Protein AF-A0A849FRW2-F1 (afdb_monomer)

Mean predicted aligned error: 5.29 Å

Radius of gyration: 17.5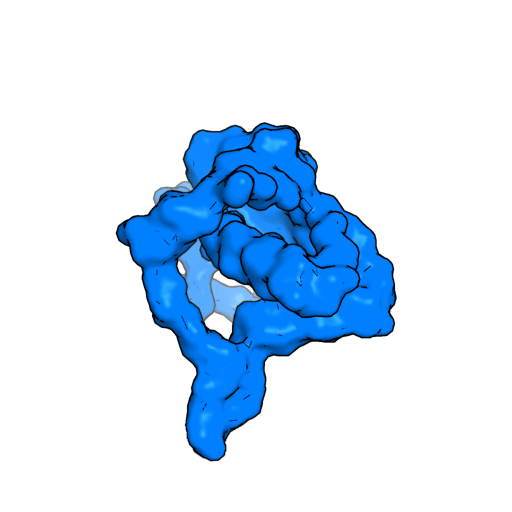8 Å; Cα contacts (8 Å, |Δi|>4): 150; chains: 1; bounding box: 44×30×48 Å

Foldseek 3Di:
DKFWAAEPAAAPVRDHGIDIDDPVCCCVPPNDDQQDDPPDGGDPLNVCLVVCQVVVPQEAEEANVCVVVLVSSRVVCVVVVGDHHHYYHDYAQADPVRHGQDPVPPNQDPVNCVVVPHDPVNVCVVRVD

pLDDT: mean 91.1, std 10.56, range [50.16, 98.75]

Solvent-accessible surface area (backbone atoms only — not comparable to full-atom values): 7718 Å² total; per-residue (Å²): 116,76,48,74,46,44,32,75,40,31,37,85,87,64,52,53,44,78,45,76,52,39,61,65,56,44,55,77,74,69,50,88,76,76,52,62,47,99,90,52,68,65,24,70,66,50,46,54,51,52,51,37,55,76,70,64,54,58,68,49,78,46,52,26,89,48,45,72,56,44,58,57,37,50,52,50,23,61,76,70,74,44,78,78,46,40,34,28,27,40,84,73,64,51,49,100,86,66,48,70,65,39,85,86,63,83,44,71,50,7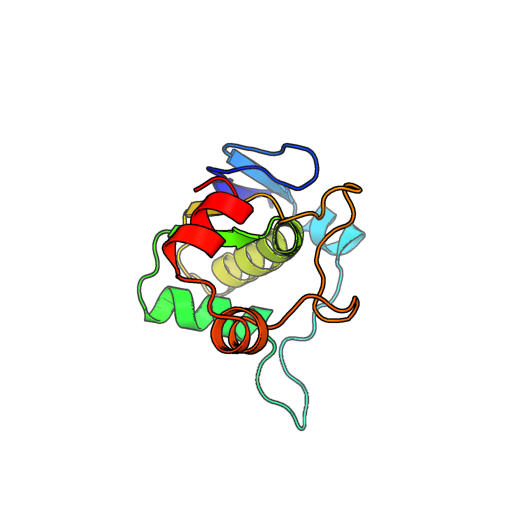5,67,50,44,48,74,74,67,53,49,75,67,52,54,31,50,75,76,74,93

Sequence (129 aa):
DTLVFEETGAGPDGQTGTIRFTLREMLETIGDIVLCRRDMGTSYHLSVVLDDAAQGITHVIRGQDLFEATRIHVVLQRLLGLPTPVYHHHRLIRDDAGKRLAKRDDARAIAKYRAEGCTPQDIRKMVGL

Secondary structure (DSSP, 8-state):
-EEEEEESS--TT---EEEEEEHHHHHHHT-PPP-EETTEEE-HHHHHHHHHHHTT--EEEEEGGGHHHHHHHHHHHHHHTPPPPEEEEEPPPB-TTS-B--TTTT---HHHHHHTT--HHHHHHHHT-

Nearest PDB structures (foldseek):
  6b1p-assembly1_A  TM=9.091E-01  e=9.573E-08  Helicobacter pylori G27
  8i9i-assembly1_B  TM=8.463E-01  e=3.027E-08  Escherichia coli
  4g6z-assembly1_A  TM=8.517E-01  e=1.884E-07  Burkholderia thailandensis E264
  1g59-assembly1_A  TM=8.875E-01  e=2.158E-07  Thermus thermophilus
  8vc5-assembly1_B  TM=8.535E-01  e=7.300E-06  Pseudomonas aeruginosa PAO1

Structure (mmCIF, N/CA/C/O backbone):
data_AF-A0A849FRW2-F1
#
_entry.id   AF-A0A849FRW2-F1
#
loop_
_atom_site.group_PDB
_atom_site.id
_atom_site.type_symbol
_atom_site.label_atom_id
_atom_site.label_alt_id
_atom_site.label_comp_id
_atom_site.label_asym_id
_atom_site.label_entity_id
_atom_site.label_seq_id
_atom_site.pdbx_PDB_ins_code
_atom_site.Cartn_x
_atom_site.Cartn_y
_atom_site.Cartn_z
_atom_site.occupancy
_atom_site.B_iso_or_equiv
_atom_site.auth_seq_id
_atom_site.auth_comp_id
_atom_site.auth_asym_id
_atom_site.auth_atom_id
_atom_site.pdbx_PDB_model_num
ATOM 1 N N . ASP A 1 1 ? -9.574 5.037 21.171 1.00 80.81 1 ASP A N 1
ATOM 2 C CA . ASP A 1 1 ? -9.584 5.467 19.753 1.00 80.81 1 ASP A CA 1
ATOM 3 C C . ASP A 1 1 ? -8.228 5.367 19.059 1.00 80.81 1 ASP A C 1
ATOM 5 O O . ASP A 1 1 ? -7.891 6.213 18.233 1.00 80.81 1 ASP A O 1
ATOM 9 N N . THR A 1 2 ? -7.453 4.321 19.355 1.00 94.75 2 THR A N 1
ATOM 10 C CA . THR A 1 2 ? -6.147 4.080 18.727 1.00 94.75 2 THR A CA 1
ATOM 11 C C . THR A 1 2 ? -6.278 2.922 17.753 1.00 94.75 2 THR A C 1
ATOM 13 O O . THR A 1 2 ? -6.862 1.891 18.091 1.00 94.75 2 THR A O 1
ATOM 16 N N . LEU A 1 3 ? -5.736 3.101 16.556 1.00 97.38 3 LEU A N 1
ATOM 17 C CA . LEU A 1 3 ? -5.641 2.095 15.510 1.00 97.38 3 LEU A CA 1
ATOM 18 C C . LEU A 1 3 ? -4.183 1.720 15.291 1.00 97.38 3 LEU A C 1
ATOM 20 O O . LEU A 1 3 ? -3.267 2.487 15.605 1.00 97.38 3 LEU A O 1
ATOM 24 N N . VAL A 1 4 ? -3.982 0.496 14.808 1.00 97.88 4 VAL A N 1
ATOM 25 C CA . VAL A 1 4 ? -2.663 -0.119 14.717 1.00 97.88 4 VAL A CA 1
ATOM 26 C C . VAL A 1 4 ? -2.566 -0.963 13.454 1.00 97.88 4 VAL A C 1
ATOM 28 O O . VAL A 1 4 ? -3.555 -1.573 13.050 1.00 97.88 4 VAL A O 1
ATOM 31 N N . PHE A 1 5 ? -1.384 -1.015 12.853 1.00 98.31 5 PHE A N 1
ATOM 32 C CA . PHE A 1 5 ? -1.035 -2.020 11.849 1.00 98.31 5 PHE A CA 1
ATOM 33 C C . PHE A 1 5 ? 0.448 -2.379 11.962 1.00 98.31 5 PHE A C 1
ATOM 35 O O . PHE A 1 5 ? 1.233 -1.611 12.518 1.00 98.31 5 PHE A O 1
ATOM 42 N N . GLU A 1 6 ? 0.820 -3.543 11.437 1.00 98.62 6 GLU A N 1
ATOM 43 C CA . GLU A 1 6 ? 2.209 -4.006 11.411 1.00 98.62 6 GLU A CA 1
ATOM 44 C C . GLU A 1 6 ? 2.873 -3.645 10.079 1.00 98.62 6 GLU A C 1
ATOM 46 O O . GLU A 1 6 ? 2.342 -3.960 9.012 1.00 98.62 6 GLU A O 1
ATOM 51 N N . GLU A 1 7 ? 4.036 -2.998 10.154 1.00 98.50 7 GLU A N 1
ATOM 52 C CA . GLU A 1 7 ? 4.891 -2.620 9.031 1.00 98.50 7 GLU A CA 1
ATOM 53 C C . GLU A 1 7 ? 6.186 -3.441 9.051 1.00 98.50 7 GLU A C 1
ATOM 55 O O . GLU A 1 7 ? 7.000 -3.316 9.962 1.00 98.50 7 GLU A O 1
ATOM 60 N N . THR A 1 8 ? 6.409 -4.259 8.026 1.00 98.56 8 THR A N 1
ATOM 61 C CA . THR A 1 8 ? 7.617 -5.103 7.911 1.00 98.56 8 THR A CA 1
ATOM 62 C C . THR A 1 8 ? 8.689 -4.530 6.985 1.00 98.56 8 THR A C 1
ATOM 64 O O . THR A 1 8 ? 9.812 -5.029 6.957 1.00 98.56 8 THR A O 1
ATOM 67 N N . GLY A 1 9 ? 8.346 -3.520 6.190 1.00 97.62 9 GLY A N 1
ATOM 68 C CA . GLY A 1 9 ? 9.269 -2.715 5.404 1.00 97.62 9 GLY A CA 1
ATOM 69 C C . GLY A 1 9 ? 9.589 -1.421 6.145 1.00 97.62 9 GLY A C 1
ATOM 70 O O . GLY A 1 9 ? 9.938 -1.433 7.329 1.00 97.62 9 GLY A O 1
ATOM 71 N N . ALA A 1 10 ? 9.480 -0.296 5.441 1.00 96.75 10 ALA A N 1
ATOM 72 C CA . ALA A 1 10 ? 9.655 1.022 6.033 1.00 96.75 10 ALA A CA 1
ATOM 73 C C . ALA A 1 10 ? 8.718 2.042 5.384 1.00 96.75 10 ALA A C 1
ATOM 75 O O . ALA A 1 10 ? 8.582 2.049 4.163 1.00 96.75 10 ALA A O 1
ATOM 76 N N . GLY A 1 11 ? 8.137 2.944 6.172 1.00 95.44 11 GLY A N 1
ATOM 77 C CA . GLY A 1 11 ? 7.458 4.146 5.693 1.00 95.44 11 GLY A CA 1
ATOM 78 C C . GLY A 1 11 ? 8.424 5.194 5.114 1.00 95.44 11 GLY A C 1
ATOM 79 O O . GLY A 1 11 ? 9.644 4.993 5.125 1.00 95.44 11 GLY A O 1
ATOM 80 N N . PRO A 1 12 ? 7.901 6.316 4.588 1.00 92.56 12 PRO A N 1
ATOM 81 C CA . PRO A 1 12 ? 8.700 7.355 3.934 1.00 92.56 12 PRO A CA 1
ATOM 82 C C . PRO A 1 12 ? 9.741 8.008 4.856 1.00 92.56 12 PRO A C 1
ATOM 84 O O . PRO A 1 12 ? 10.799 8.402 4.370 1.00 92.56 12 PRO A O 1
ATOM 87 N N . ASP A 1 13 ? 9.481 8.050 6.165 1.00 93.94 13 ASP A N 1
ATOM 88 C CA . ASP A 1 13 ? 10.382 8.607 7.182 1.00 93.94 13 ASP A CA 1
ATOM 89 C C . ASP A 1 13 ? 11.080 7.505 8.001 1.00 93.94 13 ASP A C 1
ATOM 91 O O . ASP A 1 13 ? 11.595 7.750 9.090 1.00 93.94 13 ASP A O 1
ATOM 95 N N . GLY A 1 14 ? 11.084 6.264 7.496 1.00 95.44 14 GLY A N 1
ATOM 96 C CA . GLY A 1 14 ? 11.711 5.118 8.158 1.00 95.44 14 GLY A CA 1
ATOM 97 C C . GLY A 1 14 ? 10.840 4.426 9.211 1.00 95.44 14 GLY A C 1
ATOM 98 O O . GLY A 1 14 ? 11.357 3.632 9.994 1.00 95.44 14 GLY A O 1
ATOM 99 N N . GLN A 1 15 ? 9.531 4.698 9.248 1.00 97.00 15 GLN A N 1
ATOM 100 C CA . GLN A 1 15 ? 8.607 4.043 10.180 1.00 97.00 15 GLN A CA 1
ATOM 101 C C . GLN A 1 15 ? 8.559 2.523 9.940 1.00 97.00 15 GLN A C 1
ATOM 103 O O . GLN A 1 15 ? 8.341 2.098 8.811 1.00 97.00 15 GLN A O 1
ATOM 108 N N . THR A 1 16 ? 8.714 1.698 10.976 1.00 97.94 16 THR A N 1
ATOM 109 C CA . THR A 1 16 ? 8.678 0.226 10.873 1.00 97.94 16 THR A CA 1
ATOM 110 C C . THR A 1 16 ? 8.127 -0.403 12.159 1.00 97.94 16 THR A C 1
ATOM 112 O O . THR A 1 16 ? 8.029 0.275 13.185 1.00 97.94 16 THR A O 1
ATOM 115 N N . GLY A 1 17 ? 7.762 -1.685 12.117 1.00 98.31 17 GLY A N 1
ATOM 116 C CA . GLY A 1 17 ? 7.135 -2.414 13.219 1.00 98.31 17 GLY A CA 1
ATOM 117 C C . GLY A 1 17 ? 5.681 -1.998 13.442 1.00 98.31 17 GLY A C 1
ATOM 118 O O . GLY A 1 17 ? 4.956 -1.685 12.497 1.00 98.31 17 GLY A O 1
ATOM 119 N N . THR A 1 18 ? 5.238 -1.977 14.698 1.00 98.38 18 THR A N 1
ATOM 120 C CA . THR A 1 18 ? 3.861 -1.591 15.010 1.00 98.38 18 THR A CA 1
ATOM 121 C C . THR A 1 18 ? 3.653 -0.087 14.851 1.00 98.38 18 THR A C 1
ATOM 123 O O . THR A 1 18 ? 4.086 0.716 15.683 1.00 98.38 18 THR A O 1
ATOM 126 N N . ILE A 1 19 ? 2.896 0.299 13.830 1.00 98.12 19 ILE A N 1
ATOM 127 C CA . ILE A 1 19 ? 2.492 1.683 13.600 1.00 98.12 19 ILE A CA 1
ATOM 128 C C . ILE A 1 19 ? 1.218 1.963 14.388 1.00 98.12 19 ILE A C 1
ATOM 130 O O . ILE A 1 19 ? 0.264 1.186 14.343 1.00 98.12 19 ILE A O 1
ATOM 134 N N . ARG A 1 20 ? 1.189 3.080 15.121 1.00 97.94 20 ARG A N 1
ATOM 135 C CA . ARG A 1 20 ? 0.035 3.517 15.918 1.00 97.94 20 ARG A CA 1
ATOM 136 C C . ARG A 1 20 ? -0.399 4.905 15.489 1.00 97.94 20 ARG A C 1
ATOM 138 O O . ARG A 1 20 ? 0.447 5.755 15.239 1.00 97.94 20 ARG A O 1
ATOM 145 N N . PHE A 1 21 ? -1.705 5.114 15.427 1.00 97.00 21 PHE A N 1
ATOM 146 C CA . PHE A 1 21 ? -2.300 6.416 15.148 1.00 97.00 21 PHE A CA 1
ATOM 147 C C . PHE A 1 21 ? -3.699 6.499 15.764 1.00 97.00 21 PHE A C 1
ATOM 149 O O . PHE A 1 21 ? -4.277 5.486 16.170 1.00 97.00 21 PHE A O 1
ATOM 156 N N . THR A 1 22 ? -4.249 7.703 15.866 1.00 97.00 22 THR A N 1
ATOM 157 C CA . THR A 1 22 ? -5.574 7.938 16.455 1.00 97.00 22 THR A CA 1
ATOM 158 C C . THR A 1 22 ? -6.593 8.401 15.422 1.00 97.00 22 THR A C 1
ATOM 160 O O . THR A 1 22 ? -6.250 8.961 14.383 1.00 97.00 22 THR A O 1
ATOM 163 N N . LEU A 1 23 ? -7.882 8.213 15.720 1.00 93.56 23 LEU A N 1
ATOM 164 C CA . LEU A 1 23 ? -8.952 8.771 14.882 1.00 93.56 23 LEU A CA 1
ATOM 165 C C . LEU A 1 23 ? -8.897 10.304 14.816 1.00 93.56 23 LEU A C 1
ATOM 167 O O . LEU A 1 23 ? -9.225 10.885 13.787 1.00 93.56 23 LEU A O 1
ATOM 171 N N . ARG A 1 24 ? -8.444 10.961 15.890 1.00 94.94 24 ARG A N 1
ATOM 172 C CA . ARG A 1 24 ? -8.271 12.415 15.913 1.00 94.94 24 ARG A CA 1
ATOM 173 C C . ARG A 1 24 ? -7.206 12.871 14.916 1.00 94.94 24 ARG A C 1
ATOM 175 O O . ARG A 1 24 ? -7.468 13.778 14.135 1.00 94.94 24 ARG A O 1
ATOM 182 N N . GLU A 1 25 ? -6.055 12.204 14.895 1.00 94.81 25 GLU A N 1
ATOM 183 C CA . GLU A 1 25 ? -5.000 12.477 13.910 1.00 94.81 25 GLU A CA 1
ATOM 184 C C . GLU A 1 25 ? -5.513 12.300 12.476 1.00 94.81 25 GLU A C 1
ATOM 186 O O . GLU A 1 25 ? -5.193 13.110 11.611 1.00 94.81 25 GLU A O 1
ATOM 191 N N . MET A 1 26 ? -6.355 11.292 12.215 1.00 94.38 26 MET A N 1
ATOM 192 C CA . MET A 1 26 ? -6.958 11.089 10.889 1.00 94.38 26 MET A CA 1
ATOM 193 C C . MET A 1 26 ? -7.834 12.266 10.457 1.00 94.38 26 MET A C 1
ATOM 195 O O . MET A 1 26 ? -7.751 12.705 9.311 1.00 94.38 26 MET A O 1
ATOM 199 N N . LEU A 1 27 ? -8.653 12.794 11.368 1.00 93.31 27 LEU A N 1
ATOM 200 C CA . LEU A 1 27 ? -9.507 13.950 11.092 1.00 93.31 27 LEU A CA 1
ATOM 201 C C . LEU A 1 27 ? -8.687 15.221 10.838 1.00 93.31 27 LEU A C 1
ATOM 203 O O . LEU A 1 27 ? -9.041 16.004 9.963 1.00 93.31 27 LEU A O 1
ATOM 207 N N . GLU A 1 28 ? -7.592 15.414 11.576 1.00 94.25 28 GLU A N 1
ATOM 208 C CA . GLU A 1 28 ? -6.739 16.605 11.471 1.00 94.25 28 GLU A CA 1
ATOM 209 C C . GLU A 1 28 ? -5.801 16.572 10.247 1.00 94.25 28 GLU A C 1
ATOM 211 O O . GLU A 1 28 ? -5.467 17.626 9.711 1.00 94.25 28 GLU A O 1
ATOM 216 N N . THR A 1 29 ? -5.376 15.386 9.791 1.00 91.38 29 THR A N 1
ATOM 217 C CA . THR A 1 29 ? -4.351 15.247 8.733 1.00 91.38 29 THR A CA 1
ATOM 218 C C . THR A 1 29 ? -4.891 14.820 7.369 1.00 91.38 29 THR A C 1
ATOM 220 O O . THR A 1 29 ? -4.325 15.211 6.349 1.00 91.38 29 THR A O 1
ATOM 223 N N . ILE A 1 30 ? -5.965 14.024 7.329 1.00 91.44 30 ILE A N 1
ATOM 224 C CA . ILE A 1 30 ? -6.525 13.455 6.092 1.00 91.44 30 ILE A CA 1
ATOM 225 C C . ILE A 1 30 ? -7.929 14.000 5.826 1.00 91.44 30 ILE A C 1
ATOM 227 O O . ILE A 1 30 ? -8.226 14.392 4.698 1.00 91.44 30 ILE A O 1
ATOM 231 N N . GLY A 1 31 ? -8.780 14.048 6.854 1.00 91.75 31 GLY A N 1
ATOM 232 C CA . GLY A 1 31 ? -10.162 14.507 6.730 1.00 91.75 31 GLY A CA 1
ATOM 233 C C . GLY A 1 31 ? -11.045 13.565 5.904 1.00 91.75 31 GLY A C 1
ATOM 234 O O . GLY A 1 31 ? -10.870 12.343 5.915 1.00 91.75 31 GLY A O 1
ATOM 235 N N . ASP A 1 32 ? -12.021 14.142 5.201 1.00 92.62 32 ASP A N 1
ATOM 236 C CA . ASP A 1 32 ? -13.049 13.385 4.487 1.00 92.62 32 ASP A CA 1
ATOM 237 C C . ASP A 1 32 ? -12.533 12.805 3.167 1.00 92.62 32 ASP A C 1
ATOM 239 O O . ASP A 1 32 ? -12.170 13.513 2.224 1.00 92.62 32 ASP A O 1
ATOM 243 N N . ILE A 1 33 ? -12.574 11.478 3.073 1.00 92.38 33 ILE A N 1
ATOM 244 C CA . ILE A 1 33 ? -12.217 10.746 1.860 1.00 92.38 33 ILE A CA 1
ATOM 245 C C . ILE A 1 33 ? -13.451 10.466 1.002 1.00 92.38 33 ILE A C 1
ATOM 247 O O . ILE A 1 33 ? -14.539 10.160 1.490 1.00 92.38 33 ILE A O 1
ATOM 251 N N . VAL A 1 34 ? -13.268 10.475 -0.316 1.00 92.69 34 VAL A N 1
ATOM 252 C CA . VAL A 1 34 ? -14.316 10.042 -1.244 1.00 92.69 34 VAL A CA 1
ATOM 253 C C . VAL A 1 34 ? -14.340 8.513 -1.302 1.00 92.69 34 VAL A C 1
ATOM 255 O O . VAL A 1 34 ? -13.348 7.890 -1.681 1.00 92.69 34 VAL A O 1
ATOM 258 N N . LEU A 1 35 ? -15.482 7.903 -0.974 1.00 93.88 35 LEU A N 1
ATOM 259 C CA . LEU A 1 35 ? -15.693 6.450 -1.082 1.00 93.88 35 LEU A CA 1
ATOM 260 C C . LEU A 1 35 ? -16.349 6.029 -2.400 1.00 93.88 35 LEU A C 1
ATOM 262 O O . LEU A 1 35 ? -16.063 4.955 -2.918 1.00 93.88 35 LEU A O 1
ATOM 266 N N . CYS A 1 36 ? -17.213 6.873 -2.956 1.00 93.06 36 CYS A N 1
ATOM 267 C CA . CYS A 1 36 ? -17.910 6.646 -4.218 1.00 93.06 36 CYS A CA 1
ATOM 268 C C . CYS A 1 36 ? -18.302 8.002 -4.823 1.00 93.06 36 CYS A C 1
ATOM 270 O O . CYS A 1 36 ? -18.476 8.981 -4.091 1.00 93.06 36 CYS A O 1
ATOM 272 N N . ARG A 1 37 ? -18.435 8.079 -6.149 1.00 89.62 37 ARG A N 1
ATOM 273 C CA . ARG A 1 37 ? -18.981 9.253 -6.847 1.00 89.62 37 ARG A CA 1
ATOM 274 C C . ARG A 1 37 ? -20.200 8.829 -7.655 1.00 89.62 37 ARG A C 1
ATOM 276 O O . ARG A 1 37 ? -20.255 7.707 -8.127 1.00 89.62 37 ARG A O 1
ATOM 283 N N . ARG A 1 38 ? -21.147 9.750 -7.847 1.00 84.44 38 ARG A N 1
ATOM 284 C CA . ARG A 1 38 ? -22.440 9.491 -8.507 1.00 84.44 38 ARG A CA 1
ATOM 285 C C . ARG A 1 38 ? -22.319 8.781 -9.867 1.00 84.44 38 ARG A C 1
ATOM 287 O O . ARG A 1 38 ? -23.139 7.921 -10.149 1.00 84.44 38 ARG A O 1
ATOM 294 N N . ASP A 1 39 ? -21.279 9.098 -10.640 1.00 84.50 39 ASP A N 1
ATOM 295 C CA . ASP A 1 39 ? -21.069 8.583 -12.004 1.00 84.50 39 ASP A CA 1
ATOM 296 C C . ASP A 1 39 ? -19.747 7.806 -12.161 1.00 84.50 39 ASP A C 1
ATOM 298 O O . ASP A 1 39 ? -19.250 7.610 -13.269 1.00 84.50 39 ASP A O 1
ATOM 302 N N . MET A 1 40 ? -19.127 7.390 -11.053 1.00 74.44 40 MET A N 1
ATOM 303 C CA . MET A 1 40 ? -17.927 6.548 -11.072 1.00 74.44 40 MET A CA 1
ATOM 304 C C . MET A 1 40 ? -18.111 5.354 -10.140 1.00 74.44 40 MET A C 1
ATOM 306 O O . MET A 1 40 ? -18.953 5.366 -9.248 1.00 74.44 40 MET A O 1
ATOM 310 N N . GLY A 1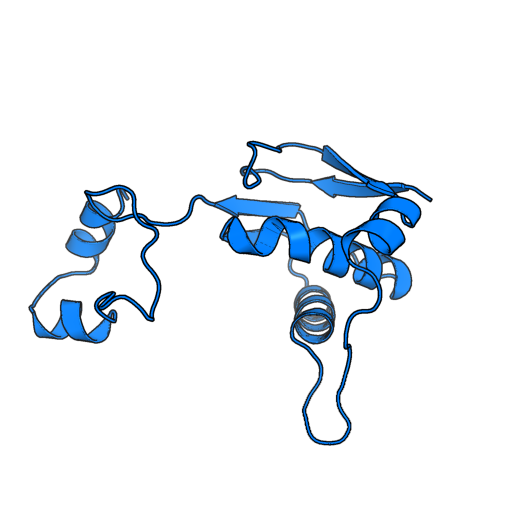 41 ? -17.286 4.326 -10.330 1.00 83.69 41 GLY A N 1
ATOM 311 C CA . GLY A 1 41 ? -17.194 3.224 -9.378 1.00 83.69 41 GLY A CA 1
ATOM 312 C C . GLY A 1 41 ? -16.719 3.667 -7.988 1.00 83.69 41 GLY A C 1
ATOM 313 O O . GLY A 1 41 ? -16.447 4.844 -7.716 1.00 83.69 41 GLY A O 1
ATOM 314 N N . THR A 1 42 ? -16.592 2.686 -7.101 1.00 91.38 42 THR A N 1
ATOM 315 C CA . THR A 1 42 ? -16.002 2.853 -5.772 1.00 91.38 42 THR A CA 1
ATOM 316 C C . THR A 1 42 ? -14.591 3.429 -5.861 1.00 91.38 42 THR A C 1
ATOM 318 O O . THR A 1 42 ? -13.852 3.208 -6.824 1.00 91.38 42 THR A O 1
ATOM 321 N N . SER A 1 43 ? -14.193 4.197 -4.848 1.00 93.81 43 SER A N 1
ATOM 322 C CA . SER A 1 43 ? -12.833 4.711 -4.777 1.00 93.81 43 SER A CA 1
ATOM 323 C C . SER A 1 43 ? -11.841 3.568 -4.613 1.00 93.81 43 SER A C 1
ATOM 325 O O . SER A 1 43 ? -12.178 2.482 -4.130 1.00 93.81 43 SER A O 1
ATOM 327 N N . TYR A 1 44 ? -10.588 3.833 -4.976 1.00 93.88 44 TYR A N 1
ATOM 328 C CA . TYR A 1 44 ? -9.493 2.904 -4.725 1.00 93.88 44 TYR A CA 1
ATOM 329 C C . TYR A 1 44 ? -9.474 2.448 -3.258 1.00 93.88 44 TYR A C 1
ATOM 331 O O . TYR A 1 44 ? -9.379 1.255 -3.005 1.00 93.88 44 TYR A O 1
ATOM 339 N N . HIS A 1 45 ? -9.645 3.374 -2.303 1.00 96.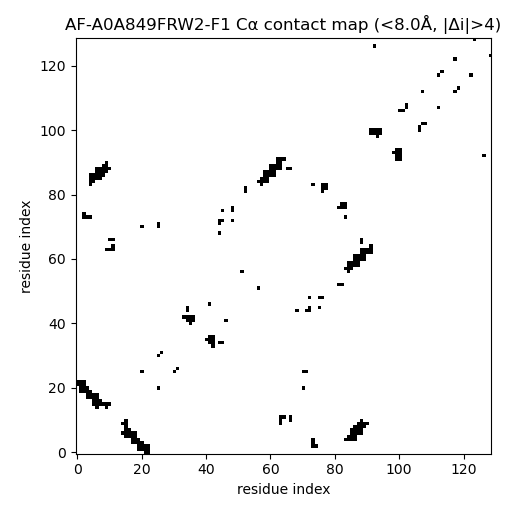25 45 HIS A N 1
ATOM 340 C CA . HIS A 1 45 ? -9.586 3.065 -0.872 1.00 96.25 45 HIS A CA 1
ATOM 341 C C . HIS A 1 45 ? -10.643 2.064 -0.415 1.00 96.25 45 HIS A C 1
ATOM 343 O O . HIS A 1 45 ? -10.321 1.186 0.377 1.00 96.25 45 HIS A O 1
ATOM 349 N N . LEU A 1 46 ? -11.878 2.191 -0.905 1.00 96.94 46 LEU A N 1
ATOM 350 C CA . LEU A 1 46 ? -12.938 1.251 -0.5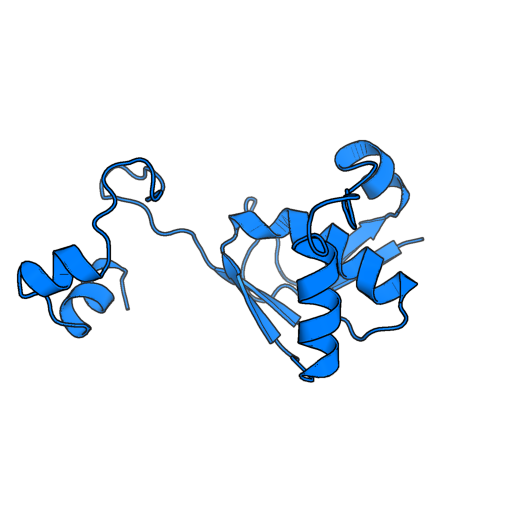57 1.00 96.94 46 LEU A CA 1
ATOM 351 C C . LEU A 1 46 ? -12.747 -0.092 -1.268 1.00 96.94 46 LEU A C 1
ATOM 353 O O . LEU A 1 46 ? -12.897 -1.136 -0.643 1.00 96.94 46 LEU A O 1
ATOM 357 N N . SER A 1 47 ? -12.387 -0.056 -2.554 1.00 96.56 47 SER A N 1
ATOM 358 C CA . SER A 1 47 ? -12.277 -1.263 -3.382 1.00 96.56 47 SER A CA 1
ATOM 359 C C . SER A 1 47 ? -11.196 -2.205 -2.854 1.00 96.56 47 SER A C 1
ATOM 361 O O . SER A 1 47 ? -11.492 -3.354 -2.562 1.00 96.56 47 SER A O 1
ATOM 363 N N . VAL A 1 48 ? -9.977 -1.703 -2.608 1.00 96.56 48 VAL A N 1
ATOM 364 C CA . VAL A 1 48 ? -8.876 -2.565 -2.136 1.00 96.56 48 VAL A CA 1
ATOM 365 C C . VAL A 1 48 ? -9.146 -3.186 -0.773 1.00 96.56 48 VAL A C 1
ATOM 367 O O . VAL A 1 48 ? -8.813 -4.340 -0.557 1.00 96.56 48 VAL A O 1
ATOM 370 N N . VAL A 1 49 ? -9.794 -2.455 0.139 1.00 98.00 49 VAL A N 1
ATOM 371 C CA . VAL A 1 49 ? -10.130 -2.978 1.470 1.00 98.00 49 VAL A CA 1
ATOM 372 C C . VAL A 1 49 ? -11.109 -4.148 1.377 1.00 98.00 49 VAL A C 1
ATOM 374 O O . VAL A 1 49 ? -10.959 -5.130 2.103 1.00 98.00 49 VAL A O 1
ATOM 377 N N . LEU A 1 50 ? -12.109 -4.041 0.499 1.00 98.12 50 LEU A N 1
ATOM 378 C CA . LEU A 1 50 ? -13.099 -5.093 0.296 1.00 98.12 50 LEU A CA 1
ATOM 379 C C . LEU A 1 50 ? -12.502 -6.289 -0.450 1.00 98.12 50 LEU A C 1
ATOM 381 O O . LEU A 1 50 ? -12.709 -7.423 -0.022 1.00 98.12 50 LEU A O 1
ATOM 385 N N . ASP A 1 51 ? -11.743 -6.037 -1.516 1.00 98.25 51 ASP A N 1
ATOM 386 C CA . ASP A 1 51 ? -11.148 -7.085 -2.346 1.00 98.25 51 ASP A CA 1
ATOM 387 C C . ASP A 1 51 ? -10.094 -7.883 -1.564 1.00 98.25 51 ASP A C 1
ATOM 389 O O . ASP A 1 51 ? -10.158 -9.112 -1.542 1.00 98.25 51 ASP A O 1
ATOM 393 N N . ASP A 1 52 ? -9.199 -7.212 -0.826 1.00 98.50 52 ASP A N 1
ATOM 394 C CA . ASP A 1 52 ? -8.187 -7.877 0.004 1.00 98.50 52 ASP A CA 1
ATOM 395 C C . ASP A 1 52 ? -8.841 -8.798 1.045 1.00 98.50 52 ASP A C 1
ATOM 397 O O . ASP A 1 52 ? -8.418 -9.941 1.235 1.00 98.50 52 ASP A O 1
ATOM 401 N N . ALA A 1 53 ? -9.909 -8.328 1.699 1.00 98.50 53 ALA A N 1
ATOM 402 C CA . ALA A 1 53 ? -10.637 -9.125 2.679 1.00 98.50 53 ALA A CA 1
ATOM 403 C C . ALA A 1 53 ? -11.378 -10.304 2.030 1.00 98.50 53 ALA A C 1
ATOM 405 O O . ALA A 1 53 ? -11.316 -11.422 2.544 1.00 98.50 53 ALA A O 1
ATOM 406 N N . ALA A 1 54 ? -12.042 -10.081 0.891 1.00 98.50 54 ALA A N 1
ATOM 407 C CA . ALA A 1 54 ? -12.756 -11.122 0.154 1.00 98.50 54 ALA A CA 1
ATOM 408 C C . ALA A 1 54 ? -11.815 -12.215 -0.378 1.00 98.50 54 ALA A C 1
ATOM 410 O O . ALA A 1 54 ? -12.192 -13.385 -0.437 1.00 98.50 54 ALA A O 1
ATOM 411 N N . GLN A 1 55 ? -10.585 -11.847 -0.739 1.00 98.56 55 GLN A N 1
ATOM 412 C CA . GLN A 1 55 ? -9.560 -12.765 -1.234 1.00 98.56 55 GLN A CA 1
ATOM 413 C C . GLN A 1 55 ? -8.703 -13.385 -0.119 1.00 98.56 55 GLN A C 1
ATOM 415 O O . GLN A 1 55 ? -7.867 -14.243 -0.403 1.00 98.56 55 GLN A O 1
ATOM 420 N N . GLY A 1 56 ? -8.898 -12.986 1.143 1.00 98.38 56 GLY A N 1
ATOM 421 C CA . GLY A 1 56 ? -8.128 -13.497 2.277 1.00 98.38 56 GLY A CA 1
ATOM 422 C C . GLY A 1 56 ? -6.654 -13.080 2.251 1.00 98.38 56 GLY A C 1
ATOM 423 O O . GLY A 1 56 ? -5.787 -13.847 2.674 1.00 98.38 56 GLY A O 1
ATOM 424 N N . ILE A 1 57 ? -6.352 -11.885 1.739 1.00 98.56 57 ILE A N 1
ATOM 425 C CA . ILE A 1 57 ? -4.990 -11.351 1.695 1.00 98.56 57 ILE A CA 1
ATOM 426 C C . ILE A 1 57 ? -4.471 -11.138 3.119 1.00 98.56 57 ILE A C 1
ATOM 428 O O . ILE A 1 57 ? -5.070 -10.436 3.930 1.00 98.56 57 ILE A O 1
ATOM 432 N N . THR A 1 58 ? -3.323 -11.745 3.421 1.00 98.56 58 THR A N 1
ATOM 433 C CA . THR A 1 58 ? -2.676 -11.654 4.741 1.00 98.56 58 THR A CA 1
ATOM 434 C C . THR A 1 58 ? -1.521 -10.657 4.771 1.00 98.56 58 THR A C 1
ATOM 436 O O . THR A 1 58 ? -1.202 -10.133 5.836 1.00 98.56 58 THR A O 1
ATOM 439 N N . HIS A 1 59 ? -0.901 -10.395 3.616 1.00 98.69 59 HIS A N 1
ATOM 440 C CA . HIS A 1 59 ? 0.252 -9.512 3.465 1.00 98.69 59 HIS A CA 1
ATOM 441 C C . HIS A 1 59 ? 0.067 -8.607 2.248 1.00 98.69 59 HIS A C 1
ATOM 443 O O . HIS A 1 59 ? -0.099 -9.094 1.130 1.00 98.69 59 HIS A O 1
ATOM 449 N N . VAL A 1 60 ? 0.146 -7.296 2.459 1.00 98.56 60 VAL A N 1
ATOM 450 C CA . VAL A 1 60 ? 0.039 -6.288 1.400 1.00 98.56 60 VAL A CA 1
ATOM 451 C C . VAL A 1 60 ? 1.412 -5.663 1.173 1.00 98.56 60 VAL A C 1
ATOM 453 O O . VAL A 1 60 ? 1.910 -4.901 2.002 1.00 98.56 60 VAL A O 1
ATOM 456 N N . ILE A 1 61 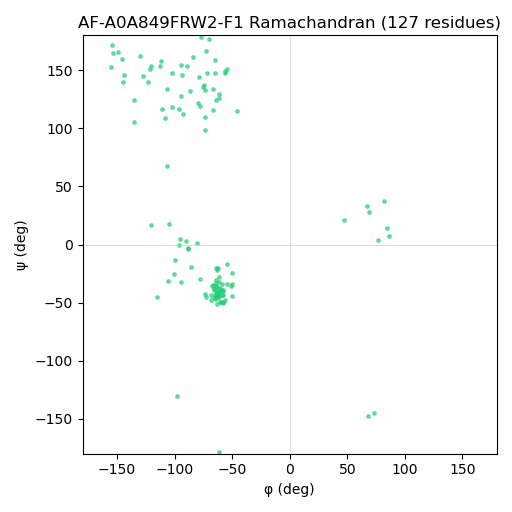? 2.024 -5.983 0.030 1.00 98.19 61 ILE A N 1
ATOM 457 C CA . ILE A 1 61 ? 3.340 -5.474 -0.378 1.00 98.19 61 ILE A CA 1
ATOM 458 C C . ILE A 1 61 ? 3.140 -4.373 -1.417 1.00 98.19 61 ILE A C 1
ATOM 460 O O . ILE A 1 61 ? 2.591 -4.627 -2.490 1.00 98.19 61 ILE A O 1
ATOM 464 N N . ARG A 1 62 ? 3.577 -3.148 -1.117 1.00 97.19 62 ARG A N 1
ATOM 465 C CA . ARG A 1 62 ? 3.375 -1.987 -2.000 1.00 97.19 62 ARG A CA 1
ATOM 466 C C . ARG A 1 62 ? 4.427 -0.897 -1.799 1.00 97.19 62 ARG A C 1
ATOM 468 O O . ARG A 1 62 ? 5.251 -0.986 -0.899 1.00 97.19 62 ARG A O 1
ATOM 475 N N . GLY A 1 63 ? 4.434 0.120 -2.656 1.00 95.25 63 GLY A N 1
ATOM 476 C CA . GLY A 1 63 ? 5.409 1.211 -2.580 1.00 95.25 63 GLY A CA 1
ATOM 477 C C . GLY A 1 63 ? 5.168 2.147 -1.395 1.00 95.25 63 GLY A C 1
ATOM 478 O O . GLY A 1 63 ? 4.026 2.399 -1.017 1.00 95.25 63 GLY A O 1
ATOM 479 N N . GLN A 1 64 ? 6.247 2.699 -0.833 1.00 95.94 64 GLN A N 1
ATOM 480 C CA . GLN A 1 64 ? 6.234 3.699 0.251 1.00 95.94 64 GLN A CA 1
ATOM 481 C C . GLN A 1 64 ? 5.322 4.912 0.023 1.00 95.94 64 GLN A C 1
ATOM 483 O O . GLN A 1 64 ? 4.874 5.533 0.983 1.00 95.94 64 GLN A O 1
ATOM 488 N N . ASP A 1 65 ? 5.015 5.251 -1.228 1.00 93.56 65 ASP A N 1
ATOM 489 C CA . ASP A 1 65 ? 4.071 6.312 -1.578 1.00 93.56 65 ASP A CA 1
ATOM 490 C C . ASP A 1 65 ? 2.632 6.027 -1.119 1.00 93.56 65 ASP A C 1
ATOM 492 O O . ASP A 1 65 ? 1.844 6.958 -0.966 1.00 93.56 65 ASP A O 1
ATOM 496 N N . LEU A 1 66 ? 2.298 4.763 -0.848 1.00 96.19 66 LEU A N 1
ATOM 497 C CA . LEU A 1 66 ? 0.997 4.343 -0.327 1.00 96.19 66 LEU A CA 1
ATOM 498 C C . LEU A 1 66 ? 0.966 4.196 1.202 1.00 96.19 66 LEU A C 1
ATOM 500 O O . LEU A 1 66 ? -0.071 3.810 1.744 1.00 96.19 66 LEU A O 1
ATOM 504 N N . PHE A 1 67 ? 2.052 4.538 1.905 1.00 97.12 67 PHE A N 1
ATOM 505 C CA . PHE A 1 67 ? 2.137 4.387 3.359 1.00 97.12 67 PHE A CA 1
ATOM 506 C C . PHE A 1 67 ? 1.034 5.166 4.089 1.00 97.12 67 PHE A C 1
ATOM 508 O O . PHE A 1 67 ? 0.281 4.574 4.857 1.00 97.12 67 PHE A O 1
ATOM 515 N N . GLU A 1 68 ? 0.847 6.453 3.780 1.00 94.88 68 GLU A N 1
ATOM 516 C CA . GLU A 1 68 ? -0.203 7.277 4.404 1.00 94.88 68 GLU A CA 1
ATOM 517 C C . GLU A 1 68 ? -1.619 6.777 4.079 1.00 94.88 68 GLU A C 1
ATOM 519 O O . GLU A 1 68 ? -2.496 6.744 4.945 1.00 94.88 68 GLU A O 1
ATOM 524 N N . ALA A 1 69 ? -1.836 6.273 2.857 1.00 96.38 69 ALA A N 1
ATOM 525 C CA . ALA A 1 69 ? -3.108 5.666 2.465 1.00 96.38 69 ALA A CA 1
ATOM 526 C C . ALA A 1 69 ? -3.446 4.406 3.286 1.00 96.38 69 ALA A C 1
ATOM 528 O O . ALA A 1 69 ? -4.620 4.059 3.416 1.00 96.38 69 ALA A O 1
ATOM 529 N N . THR A 1 70 ? -2.452 3.746 3.886 1.00 97.62 70 THR A N 1
ATOM 530 C CA . THR A 1 70 ? -2.662 2.608 4.796 1.00 97.62 70 THR A CA 1
ATOM 531 C C . THR A 1 70 ? -3.513 2.984 5.993 1.00 97.62 70 THR A C 1
ATOM 533 O O . THR A 1 70 ? -4.385 2.212 6.379 1.00 97.62 70 THR A O 1
ATOM 536 N N . ARG A 1 71 ? -3.330 4.185 6.549 1.00 97.31 71 ARG A N 1
ATOM 537 C CA . ARG A 1 71 ? -4.112 4.631 7.708 1.00 97.31 71 ARG A CA 1
ATOM 538 C C . ARG A 1 71 ? -5.601 4.715 7.372 1.00 97.31 71 ARG A C 1
ATOM 540 O O . ARG A 1 71 ? -6.438 4.278 8.158 1.00 97.31 71 ARG A O 1
ATOM 547 N N . ILE A 1 72 ? -5.922 5.177 6.160 1.00 97.56 72 ILE A N 1
ATOM 548 C CA . ILE A 1 72 ? -7.287 5.175 5.618 1.00 97.56 72 ILE A CA 1
ATOM 549 C C . ILE A 1 72 ? -7.831 3.745 5.533 1.00 97.56 72 ILE A C 1
ATOM 551 O O . ILE A 1 72 ? -8.939 3.473 5.992 1.00 97.56 72 ILE A O 1
ATOM 555 N N . HIS A 1 73 ? -7.054 2.824 4.958 1.00 98.06 73 HIS A N 1
ATOM 556 C CA . HIS A 1 73 ? -7.472 1.431 4.782 1.00 98.06 73 HIS A CA 1
ATOM 557 C C . HIS A 1 73 ? -7.722 0.734 6.121 1.00 98.06 73 HIS A C 1
ATOM 559 O O . HIS A 1 73 ? -8.734 0.058 6.265 1.00 98.06 73 HIS A O 1
ATOM 565 N N . VAL A 1 74 ? -6.871 0.967 7.121 1.00 98.19 74 VAL A N 1
ATOM 566 C CA . VAL A 1 74 ? -7.019 0.418 8.479 1.00 98.19 74 VAL A CA 1
ATOM 567 C C . VAL A 1 74 ? -8.264 0.972 9.184 1.00 98.19 74 VAL A C 1
ATOM 569 O O . VAL A 1 74 ? -8.982 0.214 9.838 1.00 98.19 74 VAL A O 1
ATOM 572 N N . VAL A 1 75 ? -8.584 2.265 9.020 1.00 97.56 75 VAL A N 1
ATOM 573 C CA . VAL A 1 75 ? -9.857 2.834 9.510 1.00 97.56 75 VAL A CA 1
ATOM 574 C C . VAL A 1 75 ? -11.047 2.126 8.862 1.00 97.56 75 VAL A C 1
ATOM 576 O O . VAL A 1 75 ? -11.950 1.682 9.569 1.00 97.56 75 VAL A O 1
ATOM 579 N N . LEU A 1 76 ? -11.045 1.976 7.534 1.00 97.56 76 LEU A N 1
ATOM 580 C CA . LEU A 1 76 ? -12.130 1.305 6.810 1.00 97.56 76 LEU A CA 1
ATOM 581 C C . LEU A 1 76 ? -12.275 -0.163 7.225 1.00 97.56 76 LEU A C 1
ATOM 583 O O . LEU A 1 76 ? -13.388 -0.603 7.496 1.00 97.56 76 LEU A O 1
ATOM 587 N N . GLN A 1 77 ? -11.166 -0.896 7.352 1.00 98.25 77 GLN A N 1
ATOM 588 C CA . GLN A 1 77 ? -11.155 -2.276 7.845 1.00 98.25 77 GLN A CA 1
ATOM 589 C C . GLN A 1 77 ? -11.809 -2.366 9.226 1.00 98.25 77 GLN A C 1
ATOM 591 O O . GLN A 1 77 ? -12.710 -3.177 9.432 1.00 98.25 77 GLN A O 1
ATOM 596 N N . ARG A 1 78 ? -11.436 -1.474 10.155 1.00 97.25 78 ARG A N 1
ATOM 597 C CA . ARG A 1 78 ? -12.020 -1.441 11.501 1.00 97.25 78 ARG A CA 1
ATOM 598 C C . ARG A 1 78 ? -13.523 -1.167 11.482 1.00 97.25 78 ARG A C 1
ATOM 600 O O . ARG A 1 78 ? -14.252 -1.833 12.216 1.00 97.25 78 ARG A O 1
ATOM 607 N N . LEU A 1 79 ? -13.967 -0.190 10.689 1.00 96.62 79 LEU A N 1
ATOM 608 C CA . LEU A 1 79 ? -15.377 0.202 10.590 1.00 96.62 79 LEU A CA 1
ATOM 609 C C . LEU A 1 79 ? -16.241 -0.896 9.960 1.00 96.62 79 LEU A C 1
ATOM 611 O O . LEU A 1 79 ? -17.384 -1.079 10.365 1.00 96.62 79 LEU A O 1
ATOM 615 N N . LEU A 1 80 ? -15.685 -1.634 9.000 1.00 97.75 80 LEU A N 1
ATOM 616 C CA . LEU A 1 80 ? -16.366 -2.720 8.297 1.00 97.75 80 LEU A CA 1
ATOM 617 C C . LEU A 1 80 ? -16.216 -4.084 8.994 1.00 97.75 80 LEU A C 1
ATOM 619 O O . LEU A 1 80 ? -16.787 -5.067 8.530 1.00 97.75 80 LEU A O 1
ATOM 623 N N . GLY A 1 81 ? -15.462 -4.165 10.096 1.00 98.19 81 GLY A N 1
ATOM 624 C CA . GLY A 1 81 ? -15.216 -5.421 10.812 1.00 98.19 81 GLY A CA 1
ATOM 625 C C . GLY A 1 81 ? -14.337 -6.414 10.042 1.00 98.19 81 GLY A C 1
ATOM 626 O O . GLY A 1 81 ? -14.470 -7.620 10.230 1.00 98.19 81 GLY A O 1
ATOM 627 N N . LEU A 1 82 ? -13.460 -5.914 9.170 1.00 98.56 82 LEU A N 1
ATOM 628 C CA . LEU A 1 82 ? -12.573 -6.705 8.316 1.00 98.56 82 LEU A CA 1
ATOM 629 C C . LEU A 1 82 ? -11.194 -6.900 8.969 1.00 98.56 82 LEU A C 1
ATOM 631 O O . LEU A 1 82 ? -10.773 -6.064 9.776 1.00 98.56 82 LEU A O 1
ATOM 635 N N . PRO A 1 83 ? -10.465 -7.980 8.624 1.00 97.88 83 PRO A N 1
ATOM 636 C CA . PRO A 1 83 ? -9.109 -8.191 9.114 1.00 97.88 83 PRO A CA 1
ATOM 637 C C . PRO A 1 83 ? -8.151 -7.108 8.602 1.00 97.88 83 PRO A C 1
ATOM 639 O O . PRO A 1 83 ? -8.275 -6.616 7.480 1.00 97.88 83 PRO A O 1
ATOM 642 N N . THR A 1 84 ? -7.156 -6.777 9.422 1.00 98.31 84 THR A N 1
ATOM 643 C CA . THR A 1 84 ? -6.032 -5.924 9.028 1.00 98.31 84 THR A CA 1
ATOM 644 C C . THR A 1 84 ? -4.852 -6.811 8.624 1.00 98.31 84 THR A C 1
ATOM 646 O O . THR A 1 84 ? -4.364 -7.562 9.472 1.00 98.31 84 THR A O 1
ATOM 649 N N . PRO A 1 85 ? -4.395 -6.764 7.359 1.00 98.44 85 PRO A N 1
ATOM 650 C CA . PRO A 1 85 ? -3.233 -7.525 6.919 1.00 98.44 85 PRO A CA 1
ATOM 651 C C . PRO A 1 85 ? -1.939 -6.926 7.483 1.00 98.44 85 PRO A C 1
ATOM 653 O O . PRO A 1 85 ? -1.906 -5.790 7.964 1.00 98.44 85 PRO A O 1
ATOM 656 N N . VAL A 1 86 ? -0.850 -7.681 7.378 1.00 98.75 86 VAL A N 1
ATOM 657 C CA . VAL A 1 86 ? 0.500 -7.150 7.583 1.00 98.75 86 VAL A CA 1
ATOM 658 C C . VAL A 1 86 ? 0.890 -6.335 6.353 1.00 98.75 86 VAL A C 1
ATOM 660 O O . VAL A 1 86 ? 0.690 -6.778 5.221 1.00 98.75 86 VAL A O 1
ATOM 663 N N . TYR A 1 87 ? 1.468 -5.156 6.550 1.00 98.69 87 TYR A N 1
ATOM 664 C CA . TYR A 1 87 ? 1.932 -4.316 5.453 1.00 98.69 87 TYR A CA 1
ATOM 665 C C . TYR A 1 87 ? 3.450 -4.419 5.285 1.00 98.69 87 TYR A C 1
ATOM 667 O O . TYR A 1 87 ? 4.210 -4.634 6.234 1.00 98.69 87 TYR A O 1
ATOM 675 N N . HIS A 1 88 ? 3.892 -4.290 4.039 1.00 98.62 88 HIS A N 1
ATOM 676 C CA . HIS A 1 88 ? 5.295 -4.145 3.682 1.00 98.62 88 HIS A CA 1
ATOM 677 C C . HIS A 1 88 ? 5.429 -3.035 2.648 1.00 98.62 88 HIS A C 1
ATOM 679 O O . HIS A 1 88 ? 5.100 -3.219 1.469 1.00 98.62 88 HIS A O 1
ATOM 685 N N . HIS A 1 89 ? 5.929 -1.885 3.081 1.00 98.50 89 HIS A N 1
ATOM 686 C CA . HIS A 1 89 ? 6.204 -0.772 2.192 1.00 98.50 89 HIS A CA 1
ATOM 687 C C . HIS A 1 89 ? 7.653 -0.828 1.705 1.00 98.50 89 HIS A C 1
ATOM 689 O O . HIS A 1 89 ? 8.603 -0.649 2.469 1.00 98.50 89 HIS A O 1
ATOM 695 N N . HIS A 1 90 ? 7.825 -1.090 0.408 1.00 95.19 90 HIS A N 1
ATOM 696 C CA . HIS A 1 90 ? 9.141 -1.148 -0.220 1.00 95.19 90 HIS A CA 1
ATOM 697 C C . HIS A 1 90 ? 9.583 0.229 -0.732 1.00 95.19 90 HIS A C 1
ATOM 699 O O . HIS A 1 90 ? 8.767 1.082 -1.106 1.00 95.19 90 HIS A O 1
ATOM 705 N N . ARG A 1 91 ? 10.906 0.430 -0.817 1.00 92.00 91 ARG A N 1
ATOM 706 C CA . ARG A 1 91 ? 11.499 1.649 -1.388 1.00 92.00 91 ARG A CA 1
ATOM 707 C C . ARG A 1 91 ? 11.013 1.894 -2.814 1.00 92.00 91 ARG A C 1
ATOM 709 O O . ARG A 1 91 ? 10.810 0.956 -3.590 1.00 92.00 91 ARG A O 1
ATOM 716 N N . LEU A 1 92 ? 10.901 3.163 -3.185 1.00 89.81 92 LEU A N 1
ATOM 717 C CA . LEU A 1 92 ? 10.629 3.550 -4.567 1.00 89.81 92 LEU A CA 1
ATOM 718 C C . LEU A 1 92 ? 11.909 3.469 -5.403 1.00 89.81 92 LEU A C 1
ATOM 720 O O . LEU A 1 92 ? 13.001 3.785 -4.925 1.00 89.81 92 LEU A O 1
ATOM 724 N N . ILE A 1 93 ? 11.767 3.058 -6.662 1.00 86.19 93 ILE A N 1
ATOM 725 C CA . ILE A 1 93 ? 12.881 3.025 -7.610 1.00 86.19 93 ILE A CA 1
ATOM 726 C C . ILE A 1 93 ? 13.203 4.465 -8.027 1.00 86.19 93 ILE A C 1
ATOM 728 O O . ILE A 1 93 ? 12.314 5.268 -8.332 1.00 86.19 93 ILE A O 1
ATOM 732 N N . ARG A 1 94 ? 14.491 4.790 -8.009 1.00 82.56 94 ARG A N 1
ATOM 733 C CA . ARG A 1 94 ? 15.044 6.094 -8.371 1.00 82.56 94 ARG A CA 1
ATOM 734 C C . ARG A 1 94 ? 16.024 5.915 -9.525 1.00 82.56 94 ARG A C 1
ATOM 736 O O . ARG A 1 94 ? 16.553 4.819 -9.692 1.00 82.56 94 ARG A O 1
ATOM 743 N N . ASP A 1 95 ? 16.209 6.962 -10.316 1.00 75.06 95 ASP A N 1
ATOM 744 C CA . ASP A 1 95 ? 17.263 7.015 -11.328 1.00 75.06 95 ASP A CA 1
ATOM 745 C C . ASP A 1 95 ? 18.641 7.291 -10.703 1.00 75.06 95 ASP A C 1
ATOM 747 O O . ASP A 1 95 ? 18.767 7.482 -9.489 1.00 75.06 95 ASP A O 1
ATOM 751 N N . ASP A 1 96 ? 19.672 7.333 -11.548 1.00 72.94 96 ASP A N 1
ATOM 752 C CA . ASP A 1 96 ? 21.062 7.582 -11.147 1.00 72.94 96 ASP A CA 1
ATOM 753 C C . ASP A 1 96 ? 21.268 8.973 -10.514 1.00 72.94 96 ASP A C 1
ATOM 755 O O . ASP A 1 96 ? 22.232 9.186 -9.781 1.00 72.94 96 ASP A O 1
ATOM 759 N N . ALA A 1 97 ? 20.350 9.917 -10.752 1.00 77.56 97 ALA A N 1
ATOM 760 C CA . ALA A 1 97 ? 20.339 11.240 -10.129 1.00 77.56 97 ALA A CA 1
ATOM 761 C C . ALA A 1 97 ? 19.526 11.275 -8.817 1.00 77.56 97 ALA A C 1
ATOM 763 O O . ALA A 1 97 ? 19.366 12.333 -8.205 1.00 77.56 97 ALA A O 1
ATOM 764 N N . GLY A 1 98 ? 18.988 10.134 -8.371 1.00 71.56 98 GLY A N 1
ATOM 765 C CA . GLY A 1 98 ? 18.162 10.014 -7.172 1.00 71.56 98 GLY A CA 1
ATOM 766 C C . GLY A 1 98 ? 16.720 10.505 -7.346 1.00 71.56 98 GLY A C 1
ATOM 767 O O . GLY A 1 98 ? 15.943 10.485 -6.379 1.00 71.56 98 GLY A O 1
ATOM 768 N N . LYS A 1 99 ? 16.310 10.915 -8.552 1.00 74.50 99 LYS A N 1
ATOM 769 C CA . LYS A 1 99 ? 14.933 11.323 -8.847 1.00 74.50 99 LYS A CA 1
ATOM 770 C C . LYS A 1 99 ? 14.047 10.080 -8.916 1.00 74.50 99 LYS A C 1
ATOM 772 O O . LYS A 1 99 ? 14.414 9.043 -9.464 1.00 74.50 99 LYS A O 1
ATOM 777 N N . ARG A 1 100 ? 12.854 10.163 -8.320 1.00 73.25 100 ARG A N 1
ATOM 778 C CA . ARG A 1 100 ? 11.865 9.077 -8.370 1.00 73.25 100 ARG A CA 1
ATOM 779 C C . ARG A 1 100 ? 11.469 8.827 -9.824 1.00 73.25 100 ARG A C 1
ATOM 781 O O . ARG A 1 100 ? 10.979 9.745 -10.478 1.00 73.25 100 ARG A O 1
ATOM 788 N N . LEU A 1 101 ? 11.590 7.582 -10.282 1.00 70.19 101 LEU A N 1
ATOM 789 C CA . LEU A 1 101 ? 11.042 7.191 -11.575 1.00 70.19 101 LEU A CA 1
ATOM 790 C C . LEU A 1 101 ? 9.514 7.264 -11.498 1.00 70.19 101 LEU A C 1
ATOM 792 O O . LEU A 1 101 ? 8.879 6.544 -10.728 1.00 70.19 101 LEU A O 1
ATOM 796 N N . ALA A 1 102 ? 8.914 8.156 -12.280 1.00 65.56 102 ALA A N 1
ATOM 797 C CA . ALA A 1 102 ? 7.471 8.301 -12.385 1.00 65.56 102 ALA A CA 1
ATOM 798 C C . ALA A 1 102 ? 7.059 8.235 -13.853 1.00 65.56 102 ALA A C 1
ATOM 800 O O . ALA A 1 102 ? 7.746 8.752 -14.727 1.00 65.56 102 ALA A O 1
ATOM 801 N N . LYS A 1 103 ? 5.885 7.656 -14.127 1.00 56.53 103 LYS A N 1
ATOM 802 C CA . LYS A 1 103 ? 5.339 7.465 -15.485 1.00 56.53 103 LYS A CA 1
ATOM 803 C C . LYS A 1 103 ? 5.241 8.752 -16.328 1.00 56.53 103 LYS A C 1
ATOM 805 O O . LYS A 1 103 ? 5.058 8.657 -17.534 1.00 56.53 103 LYS A O 1
ATOM 810 N N . ARG A 1 104 ? 5.315 9.938 -15.705 1.00 54.69 104 ARG A N 1
ATOM 811 C CA . ARG A 1 104 ? 5.291 11.250 -16.381 1.00 54.69 104 ARG A CA 1
ATOM 812 C C . ARG A 1 104 ? 6.673 11.717 -16.855 1.00 54.69 104 ARG A C 1
ATOM 814 O O . ARG A 1 104 ? 6.732 12.563 -17.735 1.00 54.69 104 ARG A O 1
ATOM 821 N N . ASP A 1 105 ? 7.750 11.164 -16.304 1.00 50.16 105 ASP A N 1
ATOM 822 C CA . ASP A 1 105 ? 9.137 11.548 -16.574 1.00 50.16 105 ASP A CA 1
ATOM 823 C C . ASP A 1 105 ? 9.827 10.479 -17.426 1.00 50.16 105 ASP A C 1
ATOM 825 O O . ASP A 1 105 ? 10.668 9.758 -16.910 1.00 50.16 105 ASP A O 1
ATOM 829 N N . ASP A 1 106 ? 9.418 10.305 -18.689 1.00 53.19 106 ASP A N 1
ATOM 830 C CA . ASP A 1 106 ? 10.106 9.456 -19.691 1.00 53.19 106 ASP A CA 1
ATOM 831 C C . ASP A 1 106 ? 10.519 8.042 -19.199 1.00 53.19 106 ASP A C 1
ATOM 833 O O . ASP A 1 106 ? 11.416 7.384 -19.739 1.00 53.19 106 ASP A O 1
ATOM 837 N N . ALA A 1 107 ? 9.858 7.570 -18.133 1.00 56.31 107 ALA A N 1
ATOM 838 C CA . ALA A 1 107 ? 10.192 6.353 -17.423 1.00 56.31 107 ALA A CA 1
ATOM 839 C C . ALA A 1 107 ? 9.757 5.219 -18.333 1.00 56.31 107 ALA A C 1
ATOM 841 O O . ALA A 1 107 ? 8.565 4.918 -18.462 1.00 56.31 107 ALA A O 1
ATOM 842 N N . ARG A 1 108 ? 10.746 4.681 -19.049 1.00 63.34 108 ARG A N 1
ATOM 843 C CA . ARG A 1 108 ? 10.583 3.714 -20.129 1.00 63.34 108 ARG A CA 1
ATOM 844 C C . ARG A 1 108 ? 9.611 2.630 -19.674 1.00 63.34 108 ARG A C 1
ATOM 846 O O . ARG A 1 108 ? 9.874 1.892 -18.727 1.00 63.34 108 ARG A O 1
ATOM 853 N N . ALA A 1 109 ? 8.456 2.551 -20.334 1.00 78.81 109 ALA A N 1
ATOM 854 C CA . ALA A 1 109 ? 7.513 1.470 -20.091 1.00 78.81 109 ALA A CA 1
ATOM 855 C C . ALA A 1 109 ? 8.231 0.121 -20.269 1.00 78.81 109 ALA A C 1
ATOM 857 O O . ALA A 1 109 ? 9.135 0.014 -21.097 1.00 78.81 109 ALA A O 1
ATOM 858 N N . ILE A 1 110 ? 7.790 -0.931 -19.570 1.00 85.69 110 ILE A N 1
ATOM 859 C CA . ILE A 1 110 ? 8.355 -2.289 -19.719 1.00 85.69 110 ILE A CA 1
ATOM 860 C C . ILE A 1 110 ? 8.417 -2.710 -21.203 1.00 85.69 110 ILE A C 1
ATOM 862 O O . ILE A 1 110 ? 9.357 -3.375 -21.630 1.00 85.69 110 ILE A O 1
ATOM 866 N N . ALA A 1 111 ? 7.449 -2.265 -22.011 1.00 87.31 111 ALA A N 1
ATOM 867 C CA . ALA A 1 111 ? 7.422 -2.484 -23.455 1.00 87.31 111 ALA A CA 1
ATOM 868 C C . ALA A 1 111 ? 8.628 -1.880 -24.202 1.00 87.31 111 ALA A C 1
ATOM 870 O O . ALA A 1 111 ? 9.129 -2.508 -25.129 1.00 87.31 111 ALA A O 1
ATOM 871 N N . LYS A 1 112 ? 9.117 -0.703 -23.793 1.00 86.12 112 LYS A N 1
ATOM 872 C CA . LYS A 1 112 ? 10.282 -0.047 -24.404 1.00 86.12 112 LYS A CA 1
ATOM 873 C C . LYS A 1 112 ? 11.561 -0.832 -24.122 1.00 86.12 112 LYS A C 1
ATOM 875 O O . LYS A 1 112 ? 12.266 -1.165 -25.062 1.00 86.12 112 LYS A O 1
ATOM 880 N N . TYR A 1 113 ? 11.792 -1.230 -22.870 1.00 88.19 113 TYR A N 1
ATOM 881 C CA . TYR A 1 113 ? 12.923 -2.099 -22.527 1.00 88.19 113 TYR A CA 1
ATOM 882 C C . TYR A 1 113 ? 12.898 -3.422 -23.297 1.00 88.19 113 TYR A C 1
ATOM 884 O O . TYR A 1 113 ? 13.926 -3.887 -23.777 1.00 88.19 113 TYR A O 1
ATOM 892 N N . ARG A 1 114 ? 11.708 -4.010 -23.467 1.00 91.44 114 ARG A N 1
ATOM 893 C CA . ARG A 1 114 ? 11.541 -5.225 -24.271 1.00 91.44 114 ARG A CA 1
ATOM 894 C C . ARG A 1 114 ? 11.882 -4.992 -25.745 1.00 91.44 114 ARG A C 1
ATOM 896 O O . ARG A 1 114 ? 12.571 -5.816 -26.332 1.00 91.44 114 ARG A O 1
ATOM 903 N N . ALA A 1 115 ? 11.407 -3.895 -26.336 1.00 92.44 115 ALA A N 1
ATOM 904 C CA . ALA A 1 115 ? 11.714 -3.526 -27.720 1.00 92.44 115 ALA A CA 1
ATOM 905 C C . ALA A 1 115 ? 13.208 -3.222 -27.937 1.00 92.44 115 ALA A C 1
ATOM 907 O O . ALA A 1 115 ? 13.735 -3.494 -29.009 1.00 92.44 115 ALA A O 1
ATOM 908 N N . GLU A 1 116 ? 13.894 -2.712 -26.913 1.00 93.06 116 GLU A N 1
ATOM 909 C CA . GLU A 1 116 ? 15.344 -2.469 -26.903 1.00 93.06 116 GLU A CA 1
ATOM 910 C C . GLU A 1 116 ? 16.171 -3.743 -26.618 1.00 93.06 116 GLU A C 1
ATOM 912 O O . GLU A 1 116 ? 17.397 -3.685 -26.581 1.00 93.06 116 GLU A O 1
ATOM 917 N N . GLY A 1 117 ? 15.524 -4.902 -26.442 1.00 95.44 117 GLY A N 1
ATOM 918 C CA . GLY A 1 117 ? 16.188 -6.197 -26.268 1.00 95.44 117 GLY A CA 1
ATOM 919 C C . GLY A 1 117 ? 16.592 -6.540 -24.832 1.00 95.44 117 GLY A C 1
ATOM 920 O O . GLY A 1 117 ? 17.254 -7.556 -24.626 1.00 95.44 117 GLY A O 1
ATOM 921 N N . CYS A 1 118 ? 16.194 -5.751 -23.828 1.00 94.19 118 CYS A N 1
ATOM 922 C CA . CYS A 1 118 ? 16.483 -6.069 -22.429 1.00 94.19 118 CYS A CA 1
ATOM 923 C C . CYS A 1 118 ? 15.729 -7.326 -21.975 1.00 94.19 118 CYS A C 1
ATOM 925 O O . CYS A 1 118 ? 14.514 -7.460 -22.163 1.00 94.19 118 CYS A O 1
ATOM 927 N N . THR A 1 119 ? 16.439 -8.224 -21.298 1.00 95.44 119 THR A N 1
ATOM 928 C CA . THR A 1 119 ? 15.858 -9.411 -20.668 1.00 95.44 119 THR A CA 1
ATOM 929 C C . THR A 1 119 ? 15.304 -9.081 -19.275 1.00 95.44 119 THR A C 1
ATOM 931 O O . THR A 1 119 ? 15.719 -8.098 -18.655 1.00 95.44 119 THR A O 1
ATOM 934 N N . PRO A 1 120 ? 14.415 -9.917 -18.702 1.00 94.00 120 PRO A N 1
ATOM 935 C CA . PRO A 1 120 ? 14.000 -9.766 -17.306 1.00 94.00 120 PRO A CA 1
ATOM 936 C C 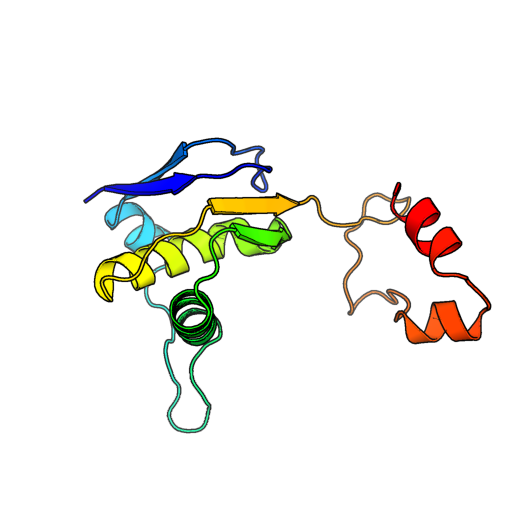. PRO A 1 120 ? 15.176 -9.736 -16.317 1.00 94.00 1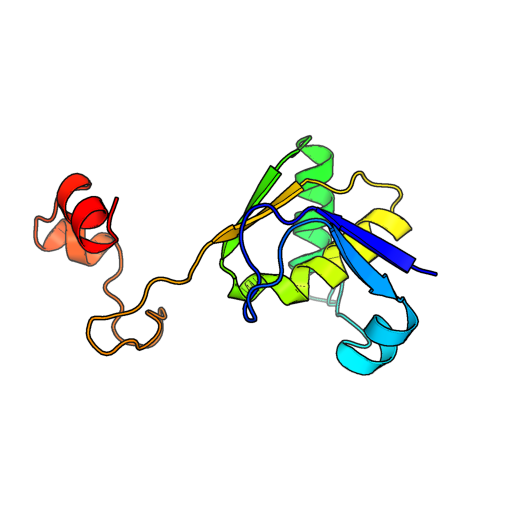20 PRO A C 1
ATOM 938 O O . PRO A 1 120 ? 15.115 -9.022 -15.318 1.00 94.00 120 PRO A O 1
ATOM 941 N N . GLN A 1 121 ? 16.255 -10.477 -16.600 1.00 95.44 121 GLN A N 1
ATOM 942 C CA . GLN A 1 121 ? 17.447 -10.500 -15.753 1.00 95.44 121 GLN A CA 1
ATOM 943 C C . GLN A 1 121 ? 18.185 -9.156 -15.780 1.00 95.44 121 GLN A C 1
ATOM 945 O O . GLN A 1 121 ? 18.688 -8.721 -14.746 1.00 95.44 121 GLN A O 1
ATOM 950 N N . ASP A 1 122 ? 18.212 -8.479 -16.930 1.00 92.62 122 ASP A N 1
ATOM 951 C CA . ASP A 1 122 ? 18.805 -7.145 -17.047 1.00 92.62 122 ASP A CA 1
ATOM 952 C C . ASP A 1 122 ? 18.015 -6.133 -16.218 1.00 92.62 122 ASP A C 1
ATOM 954 O O . ASP A 1 122 ? 18.605 -5.369 -15.462 1.00 92.62 122 ASP A O 1
ATOM 958 N N . ILE A 1 123 ? 16.679 -6.185 -16.275 1.00 89.75 123 ILE A N 1
ATOM 959 C CA . ILE A 1 123 ? 15.818 -5.298 -15.479 1.00 89.75 123 ILE A CA 1
ATOM 960 C C . ILE A 1 123 ? 16.010 -5.532 -13.981 1.00 89.75 123 ILE A C 1
ATOM 962 O O . ILE A 1 123 ? 16.120 -4.568 -13.229 1.00 89.75 123 ILE A O 1
ATOM 966 N N . ARG A 1 124 ? 16.099 -6.794 -13.542 1.00 90.31 124 ARG A N 1
ATOM 967 C CA . ARG A 1 124 ? 16.396 -7.127 -12.141 1.00 90.31 124 ARG A CA 1
ATOM 968 C C . ARG A 1 124 ? 17.723 -6.519 -11.691 1.00 90.31 124 ARG A C 1
ATOM 970 O O . ARG A 1 124 ? 17.734 -5.788 -10.706 1.00 90.31 124 ARG A O 1
ATOM 977 N N . LYS A 1 125 ? 18.793 -6.703 -12.472 1.00 90.12 125 LYS A N 1
ATOM 978 C CA . LYS A 1 125 ? 20.099 -6.086 -12.193 1.00 90.12 125 LYS A CA 1
ATOM 979 C C . LYS A 1 125 ? 20.012 -4.559 -12.120 1.00 90.12 125 LYS A C 1
ATOM 981 O O . LYS A 1 125 ? 20.570 -3.983 -11.194 1.00 90.12 125 LYS A O 1
ATOM 986 N N . MET A 1 126 ? 19.281 -3.914 -13.037 1.00 86.56 126 MET A N 1
ATOM 987 C CA . MET A 1 126 ? 19.091 -2.453 -13.037 1.00 86.56 126 MET A CA 1
ATOM 988 C C . MET A 1 126 ? 18.443 -1.939 -11.745 1.00 86.56 126 MET A C 1
ATOM 990 O O . MET A 1 126 ? 18.769 -0.846 -11.295 1.00 86.56 126 MET A O 1
ATOM 994 N N . VAL A 1 127 ? 17.537 -2.708 -11.131 1.00 84.69 127 VAL A N 1
ATOM 995 C CA . VAL A 1 127 ? 16.854 -2.308 -9.885 1.00 84.69 127 VAL A CA 1
ATOM 996 C C . VA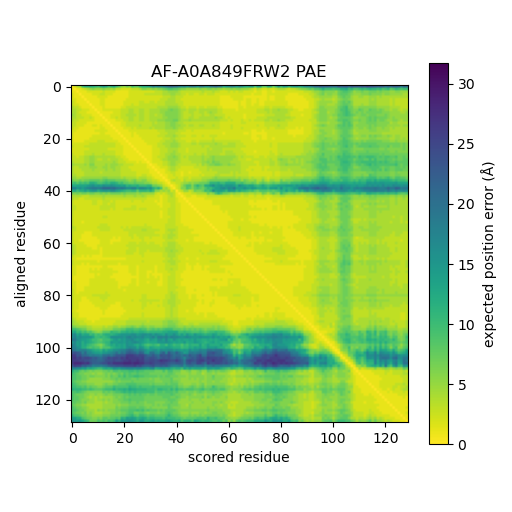L A 1 127 ? 17.511 -2.872 -8.616 1.00 84.69 127 VAL A C 1
ATOM 998 O O . VAL A 1 127 ? 17.055 -2.567 -7.507 1.00 84.69 127 VAL A O 1
ATOM 1001 N N . GLY A 1 128 ? 18.593 -3.643 -8.768 1.00 84.94 128 GLY A N 1
ATOM 1002 C CA . GLY A 1 128 ? 19.362 -4.252 -7.679 1.00 84.94 128 GLY A CA 1
ATOM 1003 C C . GLY A 1 128 ? 18.773 -5.557 -7.125 1.00 84.94 128 GLY A C 1
ATOM 1004 O O . GLY A 1 128 ? 18.811 -5.755 -5.912 1.00 84.94 128 GLY A O 1
ATOM 1005 N N . LEU A 1 129 ? 18.203 -6.409 -7.988 1.00 84.62 129 LEU A N 1
ATOM 1006 C CA . LEU A 1 129 ? 17.593 -7.721 -7.689 1.00 84.62 129 LEU A CA 1
ATOM 1007 C C . LEU A 1 129 ? 18.237 -8.891 -8.452 1.00 84.62 129 LEU A C 1
ATOM 1009 O O . LEU A 1 129 ? 18.963 -8.653 -9.442 1.00 84.62 129 LEU A O 1
#